Protein AF-A0A2E4HL16-F1 (afdb_monomer_lite)

Secondary structure (DSSP, 8-state):
-EEEEEEEEPTT-HHHHHHHHHTT-TTTT-TTHHHHHHHHHH-EE-TTS-EEEEEE--HHHHH-TT-TTTTTHHHHHHHEEEEEEEESS-GGG---TTGGGT-THHHHHHHHHTTSSEEHHHHHHTT-

Foldseek 3Di:
DKKKKKWAWPPPCLVVVLCCLVVLNQLPPFPCSVCRNVQLQLWFQAPVRIIIGIDDDCLCVVPNPPRPCVRPVVSCVVTTPPMDIGDLDDVVPDPDPPVVVPDCVSVVSSVVNPPRHDRRSVVSVVVD

Sequence (128 aa):
MRYLIKARLKEKNEKALLKAIDNQTLGYGSIAYPTFKKCMENARLLINGEIQWIEVCYCREAFGPGKELIEELPYWEEYFHNIKIMMARDPKKCDGYPVCADCDCTKKLESKLRNKGKKFLTTLRDTF

Radius of gyration: 14.32 Å; chains: 1; bounding box: 34×30×37 Å

pLDDT: mean 93.2, std 5.21, range [79.25, 98.56]

Structure (mmCIF, N/CA/C/O backbone):
data_AF-A0A2E4HL16-F1
#
_entry.id   AF-A0A2E4HL16-F1
#
loop_
_atom_site.group_PDB
_atom_site.id
_atom_site.type_symbol
_atom_site.label_atom_id
_atom_site.label_alt_id
_atom_site.label_comp_id
_atom_site.label_asym_id
_atom_site.label_entity_id
_atom_site.label_seq_id
_atom_site.pdbx_PDB_ins_code
_atom_site.Cartn_x
_atom_site.Cartn_y
_atom_site.Cartn_z
_atom_site.occupancy
_atom_site.B_iso_or_equiv
_atom_site.auth_seq_id
_atom_site.auth_comp_id
_atom_site.auth_asym_id
_atom_site.auth_atom_id
_atom_site.pdbx_PDB_model_num
ATOM 1 N N . MET A 1 1 ? 6.326 -2.532 -12.806 1.00 88.44 1 MET A N 1
ATOM 2 C CA . MET A 1 1 ? 6.639 -3.612 -11.835 1.00 88.44 1 MET A CA 1
ATOM 3 C C . MET A 1 1 ? 5.591 -3.735 -10.734 1.00 88.44 1 MET A C 1
ATOM 5 O O . MET A 1 1 ? 4.667 -2.933 -10.704 1.00 88.44 1 MET A O 1
ATOM 9 N N . ARG A 1 2 ? 5.663 -4.782 -9.889 1.00 92.94 2 ARG A N 1
ATOM 10 C CA . ARG A 1 2 ? 4.765 -4.990 -8.732 1.00 92.94 2 ARG A CA 1
ATOM 11 C C . ARG A 1 2 ? 5.565 -5.017 -7.431 1.00 92.94 2 ARG A C 1
ATOM 13 O O . ARG A 1 2 ? 6.549 -5.757 -7.335 1.00 92.94 2 ARG A O 1
ATOM 20 N N . TYR A 1 3 ? 5.084 -4.298 -6.429 1.00 95.38 3 TYR A N 1
ATOM 21 C CA . TYR A 1 3 ? 5.707 -4.185 -5.117 1.00 95.38 3 TYR A CA 1
ATOM 22 C C . TYR A 1 3 ? 4.745 -4.646 -4.027 1.00 95.38 3 TYR A C 1
ATOM 24 O O . TYR A 1 3 ? 3.553 -4.357 -4.062 1.00 95.38 3 TYR A O 1
ATOM 32 N N . LEU A 1 4 ? 5.271 -5.405 -3.068 1.00 97.50 4 LEU A N 1
ATOM 33 C CA . LEU A 1 4 ? 4.589 -5.689 -1.819 1.00 97.50 4 LEU A CA 1
ATOM 34 C C . LEU A 1 4 ? 4.936 -4.571 -0.852 1.00 97.50 4 LEU A C 1
ATOM 36 O O . LEU A 1 4 ? 6.083 -4.467 -0.411 1.00 97.50 4 LEU A O 1
ATOM 40 N N . ILE A 1 5 ? 3.930 -3.783 -0.507 1.00 98.38 5 ILE A N 1
ATOM 41 C CA . ILE A 1 5 ? 4.070 -2.730 0.485 1.00 98.38 5 ILE A CA 1
ATOM 42 C C . ILE A 1 5 ? 3.652 -3.272 1.835 1.00 98.38 5 ILE A C 1
ATOM 44 O O . ILE A 1 5 ? 2.700 -4.049 1.936 1.00 98.38 5 ILE A O 1
ATOM 48 N N . LYS A 1 6 ? 4.401 -2.895 2.867 1.00 98.44 6 LYS A N 1
ATOM 49 C CA . LYS A 1 6 ? 3.996 -3.045 4.262 1.00 98.44 6 LYS A CA 1
ATOM 50 C C . LYS A 1 6 ? 4.086 -1.687 4.921 1.00 98.44 6 LYS A C 1
ATOM 52 O O . LYS A 1 6 ? 5.103 -1.023 4.769 1.00 98.44 6 LYS A O 1
ATOM 57 N N . ALA A 1 7 ? 3.074 -1.305 5.673 1.00 98.56 7 ALA A N 1
ATOM 58 C CA . ALA A 1 7 ? 3.104 -0.068 6.431 1.00 98.56 7 ALA A CA 1
ATOM 59 C C . ALA A 1 7 ? 2.253 -0.189 7.692 1.00 98.56 7 ALA A C 1
ATOM 61 O O . ALA A 1 7 ? 1.568 -1.190 7.906 1.00 98.56 7 ALA A O 1
ATOM 62 N N . ARG A 1 8 ? 2.281 0.842 8.526 1.00 98.56 8 ARG A N 1
ATOM 63 C CA . ARG A 1 8 ? 1.328 1.027 9.619 1.00 98.56 8 ARG A CA 1
ATOM 64 C C . ARG A 1 8 ? 0.565 2.312 9.391 1.00 98.56 8 ARG A C 1
ATOM 66 O O . ARG A 1 8 ? 1.128 3.284 8.894 1.00 98.56 8 ARG A O 1
ATOM 73 N N . LEU A 1 9 ? -0.719 2.296 9.715 1.00 98.25 9 LEU A N 1
ATOM 74 C CA . LEU A 1 9 ? -1.513 3.511 9.700 1.00 98.25 9 LEU A CA 1
ATOM 75 C C . LEU A 1 9 ? -1.024 4.419 10.831 1.00 9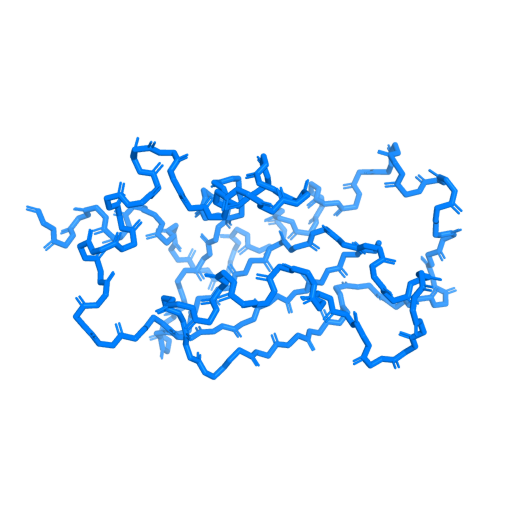8.25 9 LEU A C 1
ATOM 77 O O . LEU A 1 9 ? -0.802 3.937 11.940 1.00 98.25 9 LEU A O 1
ATOM 81 N N . LYS A 1 10 ? -0.822 5.705 10.543 1.00 98.19 10 LYS A N 1
ATOM 82 C CA . LYS A 1 10 ? -0.489 6.685 11.581 1.00 98.19 10 LYS A CA 1
ATOM 83 C C . LYS A 1 10 ? -1.653 6.802 12.559 1.00 98.19 10 LYS A C 1
ATOM 85 O O . LYS A 1 10 ? -2.814 6.727 12.160 1.00 98.19 10 LYS A O 1
ATOM 90 N N . GLU A 1 11 ? -1.338 7.026 13.827 1.00 94.38 11 GLU A N 1
ATOM 91 C CA . GLU A 1 11 ? -2.359 7.235 14.851 1.00 94.38 11 GLU A CA 1
ATOM 92 C C . GLU A 1 11 ? -3.299 8.383 14.462 1.00 94.38 11 GLU A C 1
ATOM 94 O O . GLU A 1 11 ? -2.846 9.431 13.998 1.00 94.38 11 GLU A O 1
ATOM 99 N N . LYS A 1 12 ? -4.606 8.196 14.688 1.00 93.06 12 LYS A N 1
ATOM 100 C CA . LYS A 1 12 ? -5.673 9.183 14.433 1.00 93.06 12 LYS A CA 1
ATOM 101 C C . LYS A 1 12 ? -5.946 9.471 12.951 1.00 93.06 12 LYS A C 1
ATOM 103 O O . LYS A 1 12 ? -6.830 10.278 12.653 1.00 93.06 12 LYS A O 1
ATOM 108 N N . ASN A 1 13 ? -5.255 8.806 12.022 1.00 96.50 13 ASN A N 1
ATOM 109 C CA . ASN A 1 13 ? -5.495 8.952 10.585 1.00 96.50 13 ASN A CA 1
ATOM 110 C C . ASN A 1 13 ? -6.578 8.013 10.042 1.00 96.50 13 ASN A C 1
ATOM 112 O O . ASN A 1 13 ? -6.895 8.088 8.860 1.00 96.50 13 ASN A O 1
ATOM 116 N N . GLU A 1 14 ? -7.192 7.169 10.870 1.00 96.75 14 GLU A N 1
ATOM 117 C CA . GLU A 1 14 ? -8.244 6.234 10.467 1.00 96.75 14 GLU A CA 1
ATOM 118 C C . GLU A 1 14 ? -9.405 6.943 9.755 1.00 96.75 14 GLU A C 1
ATOM 120 O O . GLU A 1 14 ? -9.746 6.599 8.621 1.00 96.75 14 GLU A O 1
ATOM 125 N N . LYS A 1 15 ? -9.975 7.980 10.386 1.00 96.69 15 LYS A N 1
ATOM 126 C CA . LYS A 1 15 ? -11.081 8.761 9.805 1.00 96.69 15 LYS A CA 1
ATOM 127 C C . LYS A 1 15 ? -10.642 9.539 8.570 1.00 96.69 15 LYS A C 1
ATOM 129 O O . LYS A 1 15 ? -11.400 9.635 7.610 1.00 96.69 15 LYS A O 1
ATOM 134 N N . ALA A 1 16 ? -9.436 10.106 8.605 1.00 97.19 16 ALA A N 1
ATOM 135 C CA . ALA A 1 16 ? -8.901 10.901 7.504 1.00 97.19 16 ALA A CA 1
ATOM 136 C C . ALA A 1 16 ? -8.691 10.036 6.253 1.00 97.19 16 ALA A C 1
ATOM 138 O O . ALA A 1 16 ? -9.175 10.389 5.180 1.00 97.19 16 ALA A O 1
ATOM 139 N N . LEU A 1 17 ? -8.061 8.867 6.411 1.00 97.56 17 LEU A N 1
ATOM 140 C CA . LEU A 1 17 ? -7.852 7.910 5.330 1.00 97.56 17 LE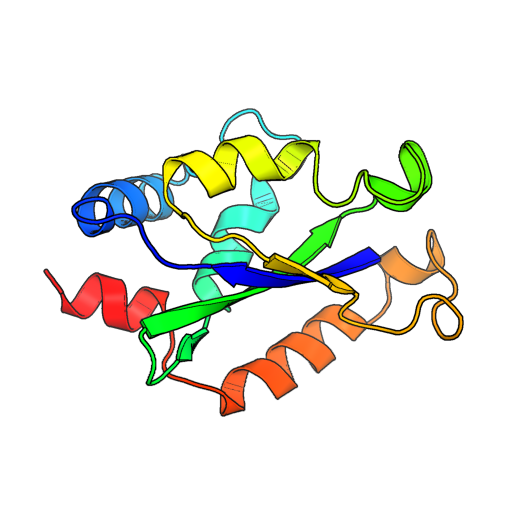U A CA 1
ATOM 141 C C . LEU A 1 17 ? -9.182 7.392 4.783 1.00 97.56 17 LEU A C 1
ATOM 143 O O . LEU A 1 17 ? -9.371 7.370 3.570 1.00 97.56 17 LEU A O 1
ATOM 147 N N . LEU A 1 18 ? -10.115 6.998 5.657 1.00 97.44 18 LEU A N 1
ATOM 148 C CA . LEU A 1 18 ? -11.422 6.509 5.219 1.00 97.44 18 LEU A CA 1
ATOM 149 C C . LEU A 1 18 ? -12.170 7.577 4.410 1.00 97.44 18 LEU A C 1
ATOM 151 O O . LEU A 1 18 ? -12.640 7.293 3.311 1.00 97.44 18 LEU A O 1
ATOM 155 N N . LYS A 1 19 ? -12.189 8.824 4.897 1.00 97.00 19 LYS A N 1
ATOM 156 C CA . LYS A 1 19 ? -12.783 9.959 4.181 1.00 97.00 19 LYS A CA 1
ATOM 157 C C . LYS A 1 19 ? -12.120 10.182 2.822 1.00 97.00 19 LYS A C 1
ATOM 159 O O . LYS A 1 19 ? -12.826 10.406 1.844 1.00 97.00 19 LYS A O 1
ATOM 164 N N . ALA A 1 20 ? -10.792 10.107 2.741 1.00 96.81 20 ALA A N 1
ATOM 165 C CA . ALA A 1 20 ? -10.074 10.260 1.479 1.00 96.81 20 ALA A CA 1
ATOM 166 C C . ALA A 1 20 ? -10.389 9.131 0.482 1.00 96.81 20 ALA A C 1
ATOM 168 O O . ALA A 1 20 ? -10.504 9.377 -0.716 1.00 96.81 20 ALA A O 1
ATOM 169 N N . ILE A 1 21 ? -10.569 7.897 0.960 1.00 95.50 21 ILE A N 1
ATOM 170 C CA . ILE A 1 21 ? -10.973 6.757 0.125 1.00 95.50 21 ILE A CA 1
ATOM 171 C C . ILE A 1 21 ? -12.407 6.937 -0.384 1.00 95.50 21 ILE A C 1
ATOM 173 O O . ILE A 1 21 ? -12.652 6.785 -1.583 1.00 95.50 21 ILE A O 1
ATOM 177 N N . ASP A 1 22 ? -13.348 7.256 0.506 1.00 94.69 22 ASP A N 1
ATOM 178 C CA . ASP A 1 22 ? -14.773 7.345 0.175 1.00 94.69 22 ASP A CA 1
ATOM 179 C C . ASP A 1 22 ? -15.073 8.552 -0.728 1.00 94.69 22 ASP A C 1
ATOM 181 O O . ASP A 1 22 ? -15.831 8.427 -1.690 1.00 94.69 22 ASP A O 1
ATOM 185 N N . ASN A 1 23 ? -14.395 9.683 -0.503 1.00 95.38 23 ASN A N 1
ATOM 186 C CA . ASN A 1 23 ? -14.481 10.860 -1.371 1.00 95.38 23 ASN A CA 1
ATOM 187 C C . ASN A 1 23 ? -13.669 10.720 -2.667 1.00 95.38 23 ASN A C 1
ATOM 189 O O . ASN A 1 23 ? -13.661 11.648 -3.473 1.00 95.38 23 ASN A O 1
ATOM 193 N N . GLN A 1 24 ? -12.972 9.595 -2.863 1.00 92.19 24 GLN A N 1
ATOM 194 C CA . GLN A 1 24 ? -12.054 9.378 -3.981 1.00 92.19 24 GLN A CA 1
ATOM 195 C C . GLN A 1 24 ? -10.988 10.481 -4.084 1.00 92.19 24 GLN A C 1
ATOM 197 O O . GLN A 1 24 ? -10.611 10.877 -5.167 1.00 92.19 24 GLN A O 1
ATOM 202 N N . THR A 1 25 ? -10.483 11.009 -2.971 1.00 94.88 25 THR A N 1
ATOM 203 C CA . THR A 1 25 ? -9.417 12.029 -2.979 1.00 94.88 25 THR A CA 1
ATOM 204 C C . THR A 1 25 ? -8.046 11.466 -2.614 1.00 94.88 25 THR A C 1
ATOM 206 O O . THR A 1 25 ? -7.047 12.175 -2.704 1.00 94.88 25 THR A O 1
ATOM 209 N N . LEU A 1 26 ? -7.969 10.197 -2.205 1.00 95.06 26 LEU A N 1
ATOM 210 C CA . LEU A 1 26 ? -6.702 9.526 -1.930 1.00 95.06 26 LEU A CA 1
ATOM 211 C C . LEU A 1 26 ? -5.837 9.471 -3.200 1.00 95.06 26 LEU A C 1
ATOM 213 O O . LEU A 1 26 ? -6.241 8.884 -4.203 1.00 95.06 26 LEU A O 1
ATOM 217 N N . GLY A 1 27 ? -4.642 10.062 -3.141 1.00 93.12 27 GLY A N 1
ATOM 218 C CA . GLY A 1 27 ? -3.733 10.130 -4.287 1.00 93.12 27 GLY A CA 1
ATOM 219 C C . GLY A 1 27 ? -4.092 11.204 -5.319 1.00 93.12 27 GLY A C 1
ATOM 220 O O . GLY A 1 27 ? -3.568 11.160 -6.429 1.00 93.12 27 GLY A O 1
ATOM 221 N N . TYR A 1 28 ? -5.017 12.128 -5.022 1.00 92.25 28 TYR A N 1
ATOM 222 C CA . TYR A 1 28 ? -5.468 13.135 -5.990 1.00 92.25 28 TYR A CA 1
ATOM 223 C C . TYR A 1 28 ? -4.300 13.981 -6.523 1.00 92.25 28 TYR A C 1
ATOM 225 O O . TYR A 1 28 ? -3.482 14.495 -5.761 1.00 92.25 28 TYR A O 1
ATOM 233 N N . GLY A 1 29 ? -4.219 14.116 -7.849 1.00 87.31 29 GLY A N 1
ATOM 234 C CA . GLY A 1 29 ? -3.101 14.769 -8.540 1.00 87.31 29 GLY A CA 1
ATOM 235 C C . GLY A 1 29 ? -1.914 13.847 -8.854 1.00 87.31 29 GLY A C 1
ATOM 236 O O . GLY A 1 29 ? -1.020 14.262 -9.585 1.00 87.31 29 GLY A O 1
ATOM 237 N N . SER A 1 30 ? -1.914 12.600 -8.369 1.00 87.56 30 SER A N 1
ATOM 238 C CA . SER A 1 30 ? -0.922 11.590 -8.752 1.00 87.56 30 SER A CA 1
ATOM 239 C C . SER A 1 30 ? -1.228 11.011 -10.134 1.00 87.56 30 SER A C 1
ATOM 241 O O . SER A 1 30 ? -2.387 10.755 -10.466 1.00 87.56 30 SER A O 1
ATOM 243 N N . ILE A 1 31 ? -0.189 10.673 -10.900 1.00 82.75 31 ILE A N 1
ATOM 244 C CA . ILE A 1 31 ? -0.326 9.860 -12.122 1.00 82.75 31 ILE A CA 1
ATOM 245 C C . ILE A 1 31 ? -0.935 8.483 -11.801 1.00 82.75 31 ILE A C 1
ATOM 247 O O . ILE A 1 31 ? -1.697 7.934 -12.597 1.00 82.75 31 ILE A O 1
ATOM 251 N N . ALA A 1 32 ? -0.668 7.948 -10.608 1.00 81.75 32 ALA A N 1
ATOM 252 C CA . ALA A 1 32 ? -1.211 6.676 -10.144 1.00 81.75 32 ALA A CA 1
ATOM 253 C C . ALA A 1 32 ? -2.587 6.804 -9.465 1.00 81.75 32 ALA A C 1
ATOM 255 O O . ALA A 1 32 ? -3.115 5.812 -8.975 1.00 81.75 32 ALA A O 1
ATOM 256 N N . TYR A 1 33 ? -3.204 7.991 -9.438 1.00 79.31 33 TYR A N 1
ATOM 257 C CA . TYR A 1 33 ? -4.470 8.258 -8.740 1.00 79.31 33 TYR A CA 1
ATOM 258 C C . TYR A 1 33 ? -5.546 7.151 -8.871 1.00 79.31 33 TYR A C 1
ATOM 260 O O . TYR A 1 33 ? -6.096 6.736 -7.846 1.00 79.31 33 TYR A O 1
ATOM 268 N N . PRO A 1 34 ? -5.812 6.566 -10.061 1.00 80.56 34 PRO A N 1
ATOM 269 C CA . PRO A 1 34 ? -6.823 5.515 -10.198 1.00 80.56 34 PRO A CA 1
ATOM 270 C C . PRO A 1 34 ? -6.530 4.220 -9.415 1.00 80.56 34 PRO A C 1
ATOM 272 O O . PRO A 1 34 ? -7.434 3.402 -9.225 1.00 80.56 34 PRO A O 1
ATOM 275 N N . THR A 1 35 ? -5.286 3.983 -8.983 1.00 89.62 35 THR A N 1
ATOM 276 C CA . THR A 1 35 ? -4.870 2.719 -8.354 1.00 89.62 35 THR A CA 1
ATOM 277 C C . THR A 1 35 ? -4.976 2.739 -6.832 1.00 89.62 35 THR A C 1
ATOM 279 O O . THR A 1 35 ? -5.234 1.687 -6.245 1.00 89.62 35 THR A O 1
ATOM 282 N N . PHE A 1 36 ? -4.885 3.906 -6.184 1.00 94.75 36 PHE A N 1
ATOM 283 C CA . PHE A 1 36 ? -4.858 4.028 -4.719 1.00 94.75 36 PHE A CA 1
ATOM 284 C C . PHE A 1 36 ? -6.061 3.362 -4.037 1.00 94.75 36 PHE A C 1
ATOM 286 O O . PHE A 1 36 ? -5.904 2.555 -3.114 1.00 94.75 36 PHE A O 1
ATOM 293 N N . LYS A 1 37 ? -7.280 3.637 -4.521 1.00 94.25 37 LYS A N 1
ATOM 294 C CA . LYS A 1 37 ? -8.505 3.018 -3.987 1.00 94.25 37 LYS A CA 1
ATOM 295 C C . LYS A 1 37 ? -8.463 1.496 -4.111 1.00 94.25 37 LYS A C 1
ATOM 297 O O . LYS A 1 37 ? -8.746 0.784 -3.147 1.00 94.25 37 LYS A O 1
ATOM 302 N N . LYS A 1 38 ? -8.044 0.992 -5.273 1.00 94.12 38 LYS A N 1
ATOM 303 C CA . LYS A 1 38 ? -7.918 -0.446 -5.533 1.00 94.12 38 LYS A CA 1
ATOM 304 C C . LYS A 1 38 ? -6.887 -1.103 -4.610 1.00 94.12 38 LYS A C 1
ATOM 306 O O . LYS A 1 38 ? -7.125 -2.218 -4.136 1.00 94.12 38 LYS A O 1
ATOM 311 N N . CYS A 1 39 ? -5.778 -0.423 -4.322 1.00 96.88 39 CYS A N 1
ATOM 312 C CA . CYS A 1 39 ? -4.782 -0.879 -3.356 1.00 96.88 39 CYS A CA 1
ATOM 313 C C . CYS A 1 39 ? -5.409 -1.067 -1.969 1.00 96.88 39 CYS A C 1
ATOM 315 O O . CYS A 1 39 ? -5.249 -2.129 -1.368 1.00 96.88 39 CYS A O 1
ATOM 317 N N . MET A 1 40 ? -6.197 -0.098 -1.494 1.00 97.38 40 MET A N 1
ATOM 318 C CA . MET A 1 40 ? -6.862 -0.169 -0.185 1.00 97.38 40 MET A CA 1
ATOM 319 C C . MET A 1 40 ? -7.983 -1.217 -0.122 1.00 97.38 40 MET A C 1
ATOM 321 O O . MET A 1 40 ? -8.105 -1.925 0.880 1.00 97.38 40 MET A O 1
ATOM 325 N N . GLU A 1 41 ? -8.748 -1.407 -1.199 1.00 95.75 41 GLU A N 1
ATOM 326 C CA . GLU A 1 41 ? -9.749 -2.484 -1.308 1.00 95.75 41 GLU A CA 1
ATOM 327 C C . GLU A 1 41 ? -9.114 -3.886 -1.210 1.00 95.75 41 GLU A C 1
ATOM 329 O O . GLU A 1 41 ? -9.691 -4.822 -0.640 1.00 95.75 41 GLU A O 1
ATOM 334 N N . ASN A 1 42 ? -7.895 -4.038 -1.737 1.00 97.25 42 ASN A N 1
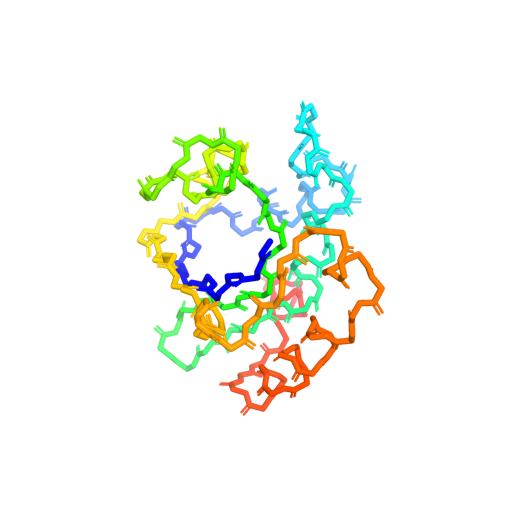ATOM 335 C CA . ASN A 1 42 ? -7.145 -5.295 -1.722 1.00 97.25 42 ASN A CA 1
ATOM 336 C C . ASN A 1 42 ? -6.166 -5.422 -0.547 1.00 97.25 42 ASN A C 1
ATOM 338 O O . ASN A 1 42 ? -5.617 -6.507 -0.332 1.00 97.25 42 ASN A O 1
ATOM 342 N N . ALA A 1 43 ? -5.998 -4.373 0.257 1.00 98.31 43 ALA A N 1
ATOM 343 C CA . ALA A 1 43 ? -5.084 -4.366 1.385 1.00 98.31 43 ALA A CA 1
ATOM 344 C C . ALA A 1 43 ? -5.512 -5.343 2.491 1.00 98.31 43 ALA A C 1
ATOM 346 O O . ALA A 1 43 ? -6.696 -5.665 2.677 1.00 98.31 43 ALA A O 1
ATOM 347 N N . ARG A 1 44 ? -4.529 -5.849 3.238 1.00 98.56 44 ARG A N 1
ATOM 348 C CA . ARG A 1 44 ? -4.738 -6.775 4.353 1.00 98.56 44 ARG A CA 1
ATOM 349 C C . ARG A 1 44 ? -4.115 -6.259 5.632 1.00 98.56 44 ARG A C 1
ATOM 351 O O . ARG A 1 44 ? -2.923 -5.976 5.654 1.00 98.56 44 ARG A O 1
ATOM 358 N N . LEU A 1 45 ? -4.930 -6.194 6.680 1.00 98.25 45 LEU A N 1
ATOM 359 C CA . LEU A 1 45 ? -4.485 -5.943 8.042 1.00 98.25 45 LEU A CA 1
ATOM 360 C C . LEU A 1 45 ? -4.019 -7.263 8.659 1.00 98.25 45 LEU A C 1
ATOM 362 O O . LEU A 1 45 ? -4.783 -8.231 8.739 1.00 98.25 45 LEU A O 1
ATOM 366 N N . LEU A 1 46 ? -2.761 -7.296 9.076 1.00 97.62 46 LEU A N 1
ATOM 367 C CA . LEU A 1 46 ? -2.144 -8.424 9.755 1.00 97.62 46 LEU A CA 1
ATOM 368 C C . LEU A 1 46 ? -2.390 -8.380 11.265 1.00 97.62 46 LEU A C 1
ATOM 370 O O . LEU A 1 46 ? -2.700 -7.338 11.835 1.00 97.62 46 LEU A O 1
ATOM 374 N N . ILE A 1 47 ? -2.170 -9.520 11.925 1.00 95.50 47 ILE A N 1
ATOM 375 C CA . ILE A 1 47 ? -2.334 -9.665 13.380 1.00 95.50 47 ILE A CA 1
ATOM 376 C C . ILE A 1 47 ? -1.430 -8.723 14.188 1.00 95.50 47 ILE A C 1
ATOM 378 O O . ILE A 1 47 ? -1.798 -8.290 15.271 1.00 95.50 47 ILE A O 1
ATOM 382 N N . ASN A 1 48 ? -0.262 -8.365 13.650 1.00 95.25 48 ASN A N 1
ATOM 383 C CA . ASN A 1 48 ? 0.681 -7.446 14.288 1.00 95.25 48 ASN A CA 1
ATOM 384 C C . ASN A 1 48 ? 0.333 -5.962 14.051 1.00 95.25 48 ASN A C 1
ATOM 386 O O . ASN A 1 48 ? 1.105 -5.092 14.458 1.00 95.25 48 ASN A O 1
ATOM 390 N N . GLY A 1 49 ? -0.771 -5.659 13.360 1.00 95.81 49 GLY A N 1
ATOM 391 C CA . GLY A 1 49 ? -1.195 -4.302 13.011 1.00 95.81 49 GLY A CA 1
ATOM 392 C C . GLY A 1 49 ? -0.497 -3.695 11.787 1.00 95.81 49 GLY A C 1
ATOM 393 O O . GLY A 1 49 ? -0.719 -2.526 11.491 1.00 95.81 49 GLY A O 1
ATOM 394 N N . GLU A 1 50 ? 0.352 -4.442 11.072 1.00 97.94 50 GLU A N 1
ATOM 395 C CA . GLU A 1 50 ? 0.846 -4.003 9.760 1.00 97.94 50 GLU A CA 1
ATOM 396 C C . GLU A 1 50 ? -0.230 -4.186 8.684 1.00 97.94 50 GLU A C 1
ATOM 398 O O . GLU A 1 50 ? -0.994 -5.152 8.687 1.00 97.94 50 GLU A O 1
ATOM 403 N N . ILE A 1 51 ? -0.244 -3.280 7.715 1.00 98.56 51 ILE A N 1
ATOM 404 C CA . ILE A 1 51 ? -1.129 -3.289 6.554 1.00 98.56 51 ILE A CA 1
ATOM 405 C C . ILE A 1 51 ? -0.282 -3.601 5.328 1.00 98.56 51 ILE A C 1
ATOM 407 O O . ILE A 1 51 ? 0.800 -3.039 5.158 1.00 98.56 51 ILE A O 1
ATOM 411 N N . GLN A 1 52 ? -0.753 -4.520 4.488 1.00 98.50 52 GLN A N 1
ATOM 412 C CA . GLN A 1 52 ? -0.035 -4.967 3.296 1.00 98.50 52 GLN A CA 1
ATOM 413 C C . GLN A 1 52 ? -0.863 -4.804 2.032 1.00 98.50 52 GLN A C 1
ATOM 415 O O . GLN A 1 52 ? -2.046 -5.147 2.049 1.00 98.50 52 GLN A O 1
ATOM 420 N N . TRP A 1 53 ? -0.244 -4.368 0.932 1.00 98.38 53 TRP A N 1
ATOM 421 C CA . TRP A 1 53 ? -0.909 -4.289 -0.371 1.00 98.38 53 TRP A CA 1
ATOM 422 C C . TRP A 1 53 ? 0.007 -4.491 -1.587 1.00 98.38 53 TRP A C 1
ATOM 424 O O . TRP A 1 53 ? 1.234 -4.408 -1.522 1.00 98.38 53 TRP A O 1
ATOM 434 N N . ILE A 1 54 ? -0.697 -4.814 -2.673 1.00 97.38 54 ILE A N 1
ATOM 435 C CA . ILE A 1 54 ? -0.397 -4.783 -4.108 1.00 97.38 54 ILE A CA 1
ATOM 436 C C . ILE A 1 54 ? -0.107 -3.426 -4.750 1.00 97.38 54 ILE A C 1
ATOM 438 O O . ILE A 1 54 ? -1.086 -2.834 -5.177 1.00 97.38 54 ILE A O 1
ATOM 442 N N . GLU A 1 55 ? 1.126 -2.942 -4.905 1.00 95.19 55 GLU A N 1
ATOM 443 C CA . GLU A 1 55 ? 1.348 -1.707 -5.684 1.00 95.19 55 GLU A CA 1
ATOM 444 C C . GLU A 1 55 ? 1.916 -1.993 -7.078 1.00 95.19 55 GLU A C 1
ATOM 446 O O . GLU A 1 55 ? 2.812 -2.830 -7.233 1.00 95.19 55 GLU A O 1
ATOM 451 N N . VAL A 1 56 ? 1.397 -1.315 -8.105 1.00 92.06 56 VAL A N 1
ATOM 452 C CA . VAL A 1 56 ? 1.901 -1.401 -9.484 1.00 92.06 56 VAL A CA 1
ATOM 453 C C . VAL A 1 56 ? 2.559 -0.081 -9.841 1.00 92.06 56 VAL A C 1
ATOM 455 O O . VAL A 1 56 ? 1.888 0.934 -9.901 1.00 92.06 56 VAL A O 1
ATOM 458 N N . CYS A 1 57 ? 3.853 -0.112 -10.137 1.00 91.19 57 CYS A N 1
ATOM 459 C CA . CYS A 1 57 ? 4.621 1.094 -10.421 1.00 91.19 57 CYS A CA 1
ATOM 460 C C . CYS A 1 57 ? 5.804 0.774 -11.332 1.00 91.19 57 CYS A C 1
ATOM 462 O O . CYS A 1 57 ? 6.386 -0.313 -11.230 1.00 91.19 57 CYS A O 1
ATOM 464 N N . TYR A 1 58 ? 6.145 1.702 -12.225 1.00 89.88 58 TYR A N 1
ATOM 465 C CA . TYR A 1 58 ? 7.266 1.577 -13.162 1.00 89.88 58 TYR A CA 1
ATOM 466 C C . TYR A 1 58 ? 8.391 2.592 -12.910 1.00 89.88 58 TYR A C 1
ATOM 468 O O . TYR A 1 58 ? 9.332 2.669 -13.694 1.00 89.88 58 TYR A O 1
ATOM 476 N N . CYS A 1 59 ? 8.349 3.332 -11.795 1.00 91.81 59 CYS A N 1
ATOM 477 C CA . CYS A 1 59 ? 9.367 4.326 -11.451 1.00 91.81 59 CYS A CA 1
ATOM 478 C C . CYS A 1 59 ? 10.784 3.730 -11.400 1.00 91.81 59 CYS A C 1
ATOM 480 O O . CYS A 1 59 ? 11.738 4.394 -11.779 1.00 91.81 59 CYS A O 1
ATOM 482 N N . ARG A 1 60 ? 10.946 2.458 -11.014 1.00 90.94 60 ARG A N 1
ATOM 483 C CA . ARG A 1 60 ? 12.252 1.781 -11.074 1.00 90.94 60 ARG A CA 1
ATOM 484 C C . ARG A 1 60 ? 12.787 1.661 -12.501 1.00 90.94 60 ARG A C 1
ATOM 486 O O . ARG A 1 60 ? 13.981 1.821 -12.724 1.00 90.94 60 ARG A O 1
ATOM 493 N N . GLU A 1 61 ? 11.920 1.342 -13.457 1.00 86.81 61 GLU A N 1
ATOM 494 C CA . GLU A 1 61 ? 12.296 1.233 -14.869 1.00 86.81 61 GLU A CA 1
ATOM 495 C C . GLU A 1 61 ? 12.582 2.614 -15.468 1.00 86.81 61 GLU A C 1
ATOM 497 O O . GLU A 1 61 ? 13.484 2.739 -16.289 1.00 86.81 61 GLU A O 1
ATOM 502 N N . ALA A 1 62 ? 11.851 3.641 -15.026 1.00 89.75 62 ALA A N 1
ATOM 503 C CA . ALA A 1 62 ? 12.003 5.012 -15.505 1.00 89.75 62 ALA A CA 1
ATOM 504 C C . ALA A 1 62 ? 13.207 5.754 -14.892 1.00 89.75 62 ALA A C 1
ATOM 506 O O . ALA A 1 62 ? 13.891 6.498 -15.587 1.00 89.75 62 ALA A O 1
ATOM 507 N N . PHE A 1 63 ? 13.475 5.557 -13.599 1.00 93.19 63 PHE A N 1
ATOM 508 C CA . PHE A 1 63 ? 14.417 6.370 -12.817 1.00 93.19 63 PHE A CA 1
ATOM 509 C C . PHE A 1 63 ? 15.571 5.565 -12.195 1.00 93.19 63 PHE A C 1
ATOM 511 O O . PHE A 1 63 ? 16.463 6.146 -11.577 1.00 93.19 63 PHE A O 1
ATOM 518 N N . GLY A 1 64 ? 15.579 4.240 -12.356 1.00 91.00 64 GLY A N 1
ATOM 519 C CA . GLY A 1 64 ? 16.617 3.341 -11.854 1.00 91.00 64 GLY A CA 1
ATOM 520 C C . GLY A 1 64 ? 16.313 2.690 -10.491 1.00 91.00 64 GLY A C 1
ATOM 521 O O . GLY A 1 64 ? 15.301 2.982 -9.849 1.00 91.00 64 GLY A O 1
ATOM 522 N N . PRO A 1 65 ? 17.175 1.758 -10.032 1.00 90.00 65 PRO A N 1
ATOM 523 C CA . PRO A 1 65 ? 17.016 1.068 -8.748 1.00 90.00 65 PRO A CA 1
ATOM 524 C C . PRO A 1 65 ? 16.996 2.029 -7.550 1.00 90.00 65 PRO A C 1
ATOM 526 O O . PRO A 1 65 ? 17.781 2.974 -7.507 1.00 90.00 65 PRO A O 1
ATOM 529 N N . GLY A 1 66 ? 16.138 1.773 -6.558 1.00 91.19 66 GLY A N 1
ATOM 530 C CA . GLY A 1 66 ? 15.993 2.641 -5.380 1.00 91.19 66 GLY A CA 1
ATOM 531 C C . GLY A 1 66 ? 15.020 3.810 -5.577 1.00 91.19 66 GLY A C 1
ATOM 532 O O . GLY A 1 66 ? 14.864 4.639 -4.682 1.00 91.19 66 GLY A O 1
ATOM 533 N N . LYS A 1 67 ? 14.387 3.904 -6.753 1.00 94.44 67 LYS A N 1
ATOM 534 C CA . LYS A 1 67 ? 13.352 4.896 -7.089 1.00 94.44 67 LYS A CA 1
ATOM 535 C C . LYS A 1 67 ? 11.962 4.271 -7.193 1.00 94.44 67 LYS A C 1
ATOM 537 O O . LYS A 1 67 ? 11.070 4.828 -7.826 1.00 94.44 67 LYS A O 1
ATOM 542 N N . GLU A 1 68 ? 11.775 3.095 -6.604 1.00 93.19 68 GLU A N 1
ATOM 543 C CA . GLU A 1 68 ? 10.478 2.441 -6.523 1.00 93.19 68 GLU A CA 1
ATOM 544 C C . GLU A 1 68 ? 9.474 3.367 -5.828 1.00 93.19 68 GLU A C 1
ATOM 546 O O . GLU A 1 68 ? 9.739 3.872 -4.740 1.00 93.19 68 GLU A O 1
ATOM 551 N N . LEU A 1 69 ? 8.310 3.556 -6.448 1.00 94.38 69 LEU A N 1
ATOM 552 C CA . LEU A 1 69 ? 7.202 4.337 -5.903 1.00 94.38 69 LEU A CA 1
ATOM 553 C C . LEU A 1 69 ? 7.479 5.809 -5.600 1.00 94.38 69 LEU A C 1
ATOM 555 O O . LEU A 1 69 ? 6.770 6.392 -4.789 1.00 94.38 69 LEU A O 1
ATOM 559 N N . ILE A 1 70 ? 8.480 6.438 -6.219 1.00 95.00 70 ILE A N 1
ATOM 560 C CA . ILE A 1 70 ? 8.796 7.840 -5.903 1.00 95.00 70 ILE A CA 1
ATOM 561 C C . ILE A 1 70 ? 7.618 8.800 -6.159 1.00 95.00 70 ILE A C 1
ATOM 563 O O . ILE A 1 70 ? 7.529 9.837 -5.508 1.00 95.00 70 ILE A O 1
ATOM 567 N N . GLU A 1 71 ? 6.701 8.446 -7.062 1.00 93.56 71 GLU A N 1
ATOM 568 C CA . GLU A 1 71 ? 5.519 9.250 -7.394 1.00 93.56 71 GLU A CA 1
ATOM 569 C C . GLU A 1 71 ? 4.329 8.966 -6.461 1.00 93.56 71 GLU A C 1
ATOM 571 O O . GLU A 1 71 ? 3.541 9.861 -6.161 1.00 93.56 71 GLU A O 1
ATOM 576 N N . GLU A 1 72 ? 4.189 7.733 -5.973 1.00 95.56 72 GLU A N 1
ATOM 577 C CA . GLU A 1 72 ? 3.093 7.311 -5.096 1.00 95.56 72 GLU A CA 1
ATOM 578 C C . GLU A 1 72 ? 3.407 7.501 -3.607 1.00 95.56 72 GLU A C 1
ATOM 580 O O . GLU A 1 72 ? 2.500 7.713 -2.800 1.00 95.56 72 GLU A O 1
ATOM 585 N N . LEU A 1 73 ? 4.688 7.431 -3.235 1.00 95.69 73 LEU A N 1
ATOM 586 C CA . LEU A 1 73 ? 5.163 7.500 -1.854 1.00 95.69 73 LEU A CA 1
ATOM 587 C C . LEU A 1 73 ? 4.644 8.722 -1.086 1.00 95.69 73 LEU A C 1
ATOM 589 O O . LEU A 1 73 ? 4.105 8.497 -0.003 1.00 95.69 73 LEU A O 1
ATOM 593 N N . PRO A 1 74 ? 4.704 9.965 -1.610 1.00 96.25 74 PRO A N 1
ATOM 594 C CA . PRO A 1 74 ? 4.245 11.140 -0.864 1.00 96.25 74 PRO A CA 1
ATOM 595 C C . PRO A 1 74 ? 2.779 11.045 -0.415 1.00 96.25 74 PRO A C 1
ATOM 597 O O . PRO A 1 74 ? 2.422 11.478 0.678 1.00 96.25 74 PRO A O 1
ATOM 600 N N . TYR A 1 75 ? 1.932 10.420 -1.235 1.00 97.12 75 TYR A N 1
ATOM 601 C CA . TYR A 1 75 ? 0.513 10.223 -0.940 1.00 97.12 75 TYR A CA 1
ATOM 602 C C . TYR A 1 75 ? 0.286 9.111 0.085 1.00 97.12 75 TYR A C 1
ATOM 604 O O . TYR A 1 75 ? -0.600 9.204 0.934 1.00 97.12 75 TYR A O 1
ATOM 612 N N . TRP A 1 76 ? 1.096 8.050 0.045 1.00 97.69 76 TRP A N 1
ATOM 613 C CA . TRP A 1 76 ? 1.048 7.016 1.075 1.00 97.69 76 TRP A CA 1
ATOM 614 C C . TRP A 1 76 ? 1.573 7.524 2.417 1.00 97.69 76 TRP A C 1
ATOM 616 O O . TRP A 1 76 ? 0.985 7.232 3.459 1.00 97.69 76 TRP A O 1
ATOM 626 N N . GLU A 1 77 ? 2.642 8.315 2.403 1.00 97.62 77 GLU A N 1
ATOM 627 C CA . GLU A 1 77 ? 3.254 8.899 3.594 1.00 97.62 77 GLU A CA 1
ATOM 628 C C . GLU A 1 77 ? 2.342 9.895 4.307 1.00 97.62 77 GLU A C 1
ATOM 630 O O . GLU A 1 77 ? 2.526 10.112 5.500 1.00 97.62 77 GLU A O 1
ATOM 635 N N . GLU A 1 78 ? 1.321 10.455 3.656 1.00 97.06 78 GLU A N 1
ATOM 636 C CA . GLU A 1 78 ? 0.298 11.266 4.326 1.00 97.06 78 GLU A CA 1
ATOM 637 C C . GLU A 1 78 ? -0.391 10.463 5.449 1.00 97.06 78 GLU A C 1
ATOM 639 O O . GLU A 1 78 ? -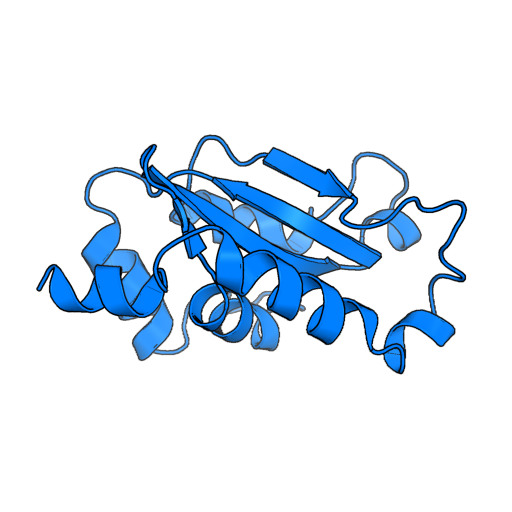0.482 10.922 6.593 1.00 97.06 78 GLU A O 1
ATOM 644 N N . TYR A 1 79 ? -0.761 9.210 5.165 1.00 98.19 79 TYR A N 1
ATOM 645 C CA . TYR A 1 79 ? -1.572 8.371 6.053 1.00 98.19 79 TYR A CA 1
ATOM 646 C C . TYR A 1 79 ? -0.775 7.306 6.802 1.00 98.19 79 TYR A C 1
ATOM 648 O O . TYR A 1 79 ? -1.133 6.947 7.925 1.00 98.19 79 TYR A O 1
ATOM 656 N N . PHE A 1 80 ? 0.305 6.808 6.208 1.00 98.50 80 PHE A N 1
ATOM 657 C CA . PHE A 1 80 ? 1.050 5.657 6.698 1.00 98.50 80 PHE A CA 1
ATOM 658 C C . PHE A 1 80 ? 2.454 6.032 7.174 1.00 98.50 80 PHE A C 1
ATOM 660 O O . PHE A 1 80 ? 3.047 7.019 6.751 1.00 98.50 80 PHE A O 1
ATOM 667 N N . HIS A 1 81 ? 3.005 5.214 8.062 1.00 98.25 81 HIS A N 1
ATOM 668 C CA . HIS A 1 81 ? 4.394 5.281 8.502 1.00 98.25 81 HIS A CA 1
ATOM 669 C C . HIS A 1 81 ? 5.036 3.890 8.458 1.00 98.25 81 HIS A C 1
ATOM 671 O O . HIS A 1 81 ? 4.358 2.874 8.270 1.00 98.25 81 HIS A O 1
ATOM 677 N N . ASN A 1 82 ? 6.361 3.837 8.633 1.00 97.88 82 ASN A N 1
ATOM 678 C CA . ASN A 1 82 ? 7.151 2.604 8.544 1.00 97.88 82 ASN A CA 1
ATOM 679 C C . ASN A 1 82 ? 6.924 1.849 7.219 1.00 97.88 82 ASN A C 1
ATOM 681 O O . ASN A 1 82 ? 6.831 0.618 7.211 1.00 97.88 82 ASN A O 1
ATOM 685 N N . ILE A 1 83 ? 6.804 2.593 6.114 1.00 98.38 83 ILE A N 1
ATOM 686 C CA . ILE A 1 83 ? 6.562 2.035 4.784 1.00 98.38 83 ILE A CA 1
ATOM 687 C C . ILE A 1 83 ? 7.796 1.241 4.346 1.00 98.38 83 ILE A C 1
ATOM 689 O O . ILE A 1 83 ? 8.907 1.758 4.270 1.00 98.38 83 ILE A O 1
ATOM 693 N N . LYS A 1 84 ? 7.593 -0.041 4.054 1.00 98.12 84 LYS A N 1
ATOM 694 C CA . LYS A 1 84 ? 8.588 -0.945 3.479 1.00 98.12 84 LYS A CA 1
ATOM 695 C C . LYS A 1 84 ? 8.141 -1.332 2.083 1.00 98.12 84 LYS A C 1
ATOM 697 O O . LYS A 1 84 ? 7.071 -1.920 1.917 1.00 98.12 84 LYS A O 1
ATOM 702 N N . ILE A 1 85 ? 9.000 -1.059 1.109 1.00 97.56 85 ILE A N 1
ATOM 703 C CA . ILE A 1 85 ? 8.804 -1.425 -0.291 1.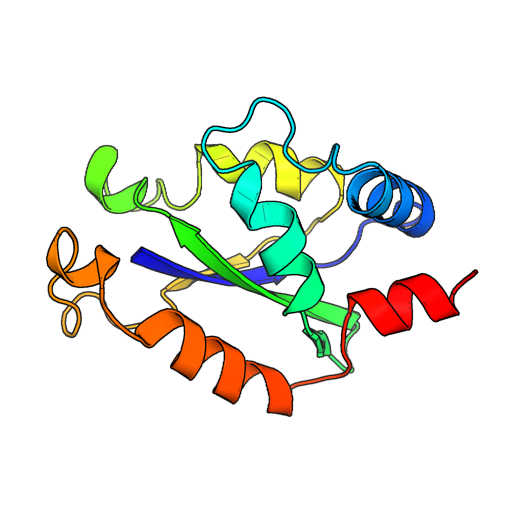00 97.56 85 ILE A CA 1
ATOM 704 C C . ILE A 1 85 ? 9.643 -2.666 -0.573 1.00 97.56 85 ILE A C 1
ATOM 706 O O . ILE A 1 85 ? 10.858 -2.662 -0.396 1.00 97.56 85 ILE A O 1
ATOM 710 N N . MET A 1 86 ? 9.003 -3.749 -1.005 1.00 95.50 86 MET A N 1
ATOM 711 C CA . MET A 1 86 ? 9.701 -4.954 -1.453 1.00 95.50 86 MET A CA 1
ATOM 712 C C . MET A 1 86 ? 9.224 -5.329 -2.840 1.00 95.50 86 MET A C 1
ATOM 714 O O . MET A 1 86 ? 8.039 -5.231 -3.149 1.00 95.50 86 MET A O 1
ATOM 718 N N . MET A 1 87 ? 10.122 -5.847 -3.669 1.00 92.88 87 MET A N 1
ATOM 719 C CA . MET A 1 87 ? 9.707 -6.444 -4.930 1.00 92.88 87 MET A CA 1
ATOM 720 C C . MET A 1 87 ? 8.785 -7.636 -4.664 1.00 92.88 87 MET A C 1
ATOM 722 O O . MET A 1 87 ? 9.144 -8.573 -3.952 1.00 92.88 87 MET A O 1
ATOM 726 N N . ALA A 1 88 ? 7.586 -7.623 -5.249 1.00 93.44 88 ALA A N 1
ATOM 727 C CA . ALA A 1 88 ? 6.641 -8.729 -5.091 1.00 93.44 88 ALA A CA 1
ATOM 728 C C . ALA A 1 88 ? 7.040 -9.961 -5.926 1.00 93.44 88 ALA A C 1
ATOM 730 O O . ALA A 1 88 ? 6.520 -11.063 -5.730 1.00 93.44 88 ALA A O 1
ATOM 731 N N . ARG A 1 89 ? 7.942 -9.762 -6.892 1.00 86.50 89 ARG A N 1
ATOM 732 C CA . ARG A 1 89 ? 8.487 -10.766 -7.805 1.00 86.50 89 ARG A CA 1
ATOM 733 C C . ARG A 1 89 ? 9.967 -10.487 -8.020 1.00 86.50 89 ARG A C 1
ATOM 735 O O . ARG A 1 89 ? 10.366 -9.331 -8.084 1.00 86.50 89 ARG A O 1
ATOM 742 N N . ASP A 1 90 ? 10.746 -11.548 -8.183 1.00 85.75 90 ASP A N 1
ATOM 743 C CA . ASP A 1 90 ? 12.140 -11.447 -8.611 1.00 85.75 90 ASP A CA 1
ATOM 744 C C . ASP A 1 90 ? 12.205 -10.781 -10.004 1.00 85.75 90 ASP A C 1
ATOM 746 O O . ASP A 1 90 ? 11.571 -11.298 -10.932 1.00 85.75 90 ASP A O 1
ATOM 750 N N . PRO A 1 91 ? 12.925 -9.653 -10.172 1.00 80.69 91 PRO A N 1
ATOM 751 C CA . PRO A 1 91 ? 13.041 -8.966 -11.457 1.00 80.69 91 PRO A CA 1
ATOM 752 C C . PRO A 1 91 ? 13.685 -9.842 -12.531 1.00 80.69 91 PRO A C 1
ATOM 754 O O . PRO A 1 91 ? 13.357 -9.689 -13.698 1.00 80.69 91 PRO A O 1
ATOM 757 N N . LYS A 1 92 ? 14.529 -10.812 -12.154 1.00 84.44 92 LYS A N 1
ATOM 758 C CA . LYS A 1 92 ? 15.125 -11.767 -13.103 1.00 84.44 92 LYS A CA 1
ATOM 759 C C . LYS A 1 92 ? 14.100 -12.743 -13.691 1.00 84.44 92 LYS A C 1
ATOM 761 O O . LYS A 1 92 ? 14.404 -13.444 -14.646 1.00 84.44 92 LYS A O 1
ATOM 766 N N . LYS A 1 93 ? 12.903 -12.824 -13.099 1.00 85.00 93 LYS A N 1
ATOM 767 C CA . LYS A 1 93 ? 11.792 -13.704 -13.506 1.00 85.00 93 LYS A CA 1
ATOM 768 C C . LYS A 1 93 ? 10.595 -12.904 -14.034 1.00 85.00 93 LYS A C 1
ATOM 770 O O . LYS A 1 93 ? 9.449 -13.345 -13.882 1.00 85.00 93 LYS A O 1
ATOM 775 N N . CYS A 1 94 ? 10.838 -11.694 -14.532 1.00 84.94 94 CYS A N 1
ATOM 776 C CA . CYS A 1 94 ? 9.816 -10.772 -15.005 1.00 84.94 94 CYS A CA 1
ATOM 777 C C . CYS A 1 94 ? 10.299 -10.053 -16.266 1.00 84.94 94 CYS A C 1
ATOM 779 O O . CYS A 1 94 ? 11.280 -9.322 -16.208 1.00 84.94 94 CYS A O 1
ATOM 781 N N . ASP A 1 95 ? 9.547 -10.181 -17.359 1.00 83.12 95 ASP A N 1
ATOM 782 C CA . ASP A 1 95 ? 9.901 -9.587 -18.659 1.00 83.12 95 ASP A CA 1
ATOM 783 C C . ASP A 1 95 ? 9.693 -8.063 -18.720 1.00 83.12 95 ASP A C 1
ATOM 785 O O . ASP A 1 95 ? 10.026 -7.417 -19.706 1.00 83.12 95 ASP A O 1
ATOM 789 N N . GLY A 1 96 ? 9.151 -7.464 -17.654 1.00 82.06 96 GLY A N 1
ATOM 790 C CA . GLY A 1 96 ? 8.993 -6.015 -17.545 1.00 82.06 96 GLY A CA 1
ATOM 791 C C . GLY A 1 96 ? 7.968 -5.439 -18.526 1.00 82.06 96 GLY A C 1
ATOM 792 O O . GLY A 1 96 ? 7.105 -6.143 -19.052 1.00 82.06 96 GLY A O 1
ATOM 793 N N . TYR A 1 97 ? 7.984 -4.117 -18.693 1.00 79.50 97 TYR A N 1
ATOM 794 C CA . TYR A 1 97 ? 7.144 -3.436 -19.682 1.00 79.50 97 TYR A CA 1
ATOM 795 C C . TYR A 1 97 ? 7.685 -3.711 -21.103 1.00 79.50 97 TYR A C 1
ATOM 797 O O . TYR A 1 97 ? 8.903 -3.670 -21.268 1.00 79.50 97 TYR A O 1
ATOM 805 N N . PRO A 1 98 ? 6.837 -3.968 -22.124 1.00 84.06 98 PRO A N 1
ATOM 806 C CA . PRO A 1 98 ? 5.372 -3.842 -22.143 1.00 84.06 98 PRO A CA 1
ATOM 807 C C . PRO A 1 98 ? 4.584 -5.076 -21.674 1.00 84.06 98 PRO A C 1
ATOM 809 O O . PRO A 1 98 ? 3.421 -4.929 -21.314 1.00 84.06 98 PRO A O 1
ATOM 812 N N . VAL A 1 99 ? 5.195 -6.266 -21.577 1.00 85.75 99 VAL A N 1
ATOM 813 C CA . VAL A 1 99 ? 4.513 -7.531 -21.193 1.00 85.75 99 VAL A CA 1
ATOM 814 C C . VAL A 1 99 ? 3.776 -7.416 -19.850 1.00 85.75 99 VAL A C 1
ATOM 816 O O . VAL A 1 99 ? 2.738 -8.033 -19.609 1.00 85.75 99 VAL A O 1
ATOM 819 N N . CYS A 1 100 ? 4.290 -6.577 -18.953 1.00 84.06 100 CYS A N 1
ATOM 820 C CA . CYS A 1 100 ? 3.707 -6.306 -17.645 1.00 84.06 100 CYS A CA 1
ATOM 821 C C . CYS A 1 100 ? 2.327 -5.611 -17.689 1.00 84.06 100 CYS A C 1
ATOM 823 O O . CYS A 1 100 ? 1.650 -5.584 -16.655 1.00 84.06 100 CYS A O 1
ATOM 825 N N . ALA A 1 101 ? 1.918 -5.037 -18.827 1.00 79.25 101 ALA A N 1
ATOM 826 C CA . ALA A 1 101 ? 0.606 -4.410 -18.999 1.00 79.25 101 ALA A CA 1
ATOM 827 C C . ALA A 1 101 ? -0.529 -5.450 -18.993 1.00 79.25 101 ALA A C 1
ATOM 829 O O . ALA A 1 101 ? -1.520 -5.257 -18.292 1.00 79.25 101 ALA A O 1
ATOM 830 N N . ASP A 1 102 ? -0.321 -6.594 -19.652 1.00 82.19 102 ASP A N 1
ATOM 831 C CA . ASP A 1 102 ? -1.346 -7.636 -19.830 1.00 82.19 102 ASP A CA 1
ATOM 832 C C . ASP A 1 102 ? -1.168 -8.847 -18.901 1.00 82.19 102 ASP A C 1
ATOM 834 O O . ASP A 1 102 ? -1.973 -9.781 -18.895 1.00 82.19 102 ASP A O 1
ATOM 838 N N . CYS A 1 103 ? -0.115 -8.863 -18.080 1.00 86.44 103 CYS A N 1
ATOM 839 C CA . CYS A 1 103 ? 0.154 -10.002 -17.210 1.00 86.44 103 CYS A CA 1
ATOM 840 C C . CYS A 1 103 ? -0.814 -10.085 -16.011 1.00 86.44 103 CYS A C 1
ATOM 842 O O . CYS A 1 103 ? -1.160 -9.097 -15.355 1.00 86.44 103 CYS A O 1
ATOM 844 N N . ASP A 1 104 ? -1.171 -11.310 -15.618 1.00 90.06 104 ASP A N 1
ATOM 845 C CA . ASP A 1 104 ? -2.062 -11.582 -14.481 1.00 90.06 104 ASP A CA 1
ATOM 846 C C . ASP A 1 104 ? -1.357 -11.545 -13.108 1.00 90.06 104 ASP A C 1
ATOM 848 O O . ASP A 1 104 ? -1.943 -11.916 -12.082 1.00 90.06 104 ASP A O 1
ATOM 852 N N . CYS A 1 105 ? -0.103 -11.073 -13.061 1.00 91.81 105 CYS A N 1
ATOM 853 C CA . CYS A 1 105 ? 0.732 -11.094 -11.860 1.00 91.81 105 CYS A CA 1
ATOM 854 C C . CYS A 1 105 ? 0.051 -10.428 -10.661 1.00 91.81 105 CYS A C 1
ATOM 856 O O . CYS A 1 105 ? 0.089 -10.981 -9.563 1.00 91.81 105 CYS A O 1
ATOM 858 N N . THR A 1 106 ? -0.594 -9.273 -10.860 1.00 92.25 106 THR A N 1
ATOM 859 C CA . THR A 1 106 ? -1.285 -8.554 -9.777 1.00 92.25 106 THR A CA 1
ATOM 860 C C . THR A 1 106 ? -2.393 -9.414 -9.173 1.00 92.25 106 THR A C 1
ATOM 862 O O . THR A 1 106 ? -2.399 -9.615 -7.963 1.00 92.25 106 THR A O 1
ATOM 865 N N . LYS A 1 107 ? -3.239 -10.042 -10.005 1.00 92.88 107 LYS A N 1
ATOM 866 C CA . LYS A 1 107 ? -4.326 -10.924 -9.543 1.00 92.88 107 LYS A CA 1
ATOM 867 C C . LYS A 1 107 ? -3.790 -12.107 -8.731 1.00 92.88 107 LYS A C 1
ATOM 869 O O . LYS A 1 107 ? -4.327 -12.435 -7.671 1.00 92.88 107 LYS A O 1
ATOM 874 N N . LYS A 1 108 ? -2.705 -12.740 -9.195 1.00 94.44 108 LYS A N 1
ATOM 875 C CA . LYS A 1 108 ? -2.042 -13.852 -8.487 1.00 94.44 108 LYS A CA 1
ATOM 876 C C . LYS A 1 108 ? -1.448 -13.411 -7.146 1.00 94.44 108 LYS A C 1
ATOM 878 O O . LYS A 1 108 ? -1.576 -14.131 -6.155 1.00 94.44 108 LYS A O 1
ATOM 883 N N . LEU A 1 109 ? -0.800 -12.248 -7.099 1.00 95.12 109 LEU A N 1
ATOM 884 C CA . LEU A 1 109 ? -0.208 -11.700 -5.875 1.00 95.12 109 LEU A CA 1
ATOM 885 C C . LEU A 1 109 ? -1.282 -11.297 -4.860 1.00 95.12 109 LEU A C 1
ATOM 887 O O . LEU A 1 109 ? -1.195 -11.701 -3.703 1.00 95.12 109 LEU A O 1
ATOM 891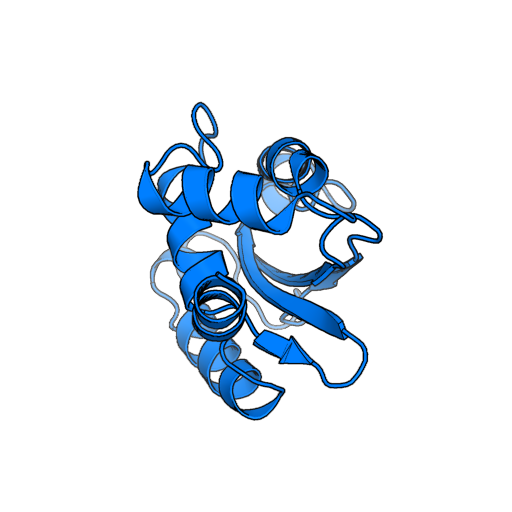 N N . GLU A 1 110 ? -2.324 -10.591 -5.298 1.00 95.62 110 GLU A N 1
ATOM 892 C CA . GLU A 1 110 ? -3.484 -10.247 -4.472 1.00 95.62 110 GLU A CA 1
ATOM 893 C C . GLU A 1 110 ? -4.167 -11.511 -3.941 1.00 95.62 110 GLU A C 1
ATOM 895 O O . GLU A 1 110 ? -4.507 -11.565 -2.763 1.00 95.62 110 GLU A O 1
ATOM 900 N N . SER A 1 111 ? -4.289 -12.570 -4.754 1.00 95.38 111 SER A N 1
ATOM 901 C CA . SER A 1 111 ? -4.821 -13.866 -4.311 1.00 95.38 111 SER A CA 1
ATOM 902 C C . SER A 1 111 ? -4.026 -14.476 -3.166 1.00 95.38 111 SER A C 1
ATOM 904 O O . SER A 1 111 ? -4.621 -14.956 -2.204 1.00 95.38 111 SER A O 1
ATOM 906 N N . LYS A 1 112 ? -2.693 -14.439 -3.237 1.00 94.50 112 LYS A N 1
ATOM 907 C CA . LYS A 1 112 ? -1.834 -14.896 -2.135 1.00 94.50 112 LYS A CA 1
ATOM 908 C C . LYS A 1 112 ? -1.967 -13.995 -0.912 1.00 94.50 112 LYS A C 1
ATOM 910 O O . LYS A 1 112 ? -1.961 -14.484 0.214 1.00 94.50 112 LYS A O 1
ATOM 915 N N . LEU A 1 113 ? -2.088 -12.688 -1.133 1.00 95.19 113 LEU A N 1
ATOM 916 C CA . LEU A 1 113 ? -2.255 -11.708 -0.069 1.00 95.19 113 LEU A CA 1
ATOM 917 C C . LEU A 1 113 ? -3.554 -11.943 0.712 1.00 95.19 113 LEU A C 1
ATOM 919 O O . LEU A 1 113 ? -3.537 -11.806 1.932 1.00 95.19 113 LEU A O 1
ATOM 923 N N . ARG A 1 114 ? -4.642 -12.380 0.053 1.00 95.19 114 ARG A N 1
ATOM 924 C CA . ARG A 1 114 ? -5.945 -12.627 0.704 1.00 95.19 114 ARG A CA 1
ATOM 925 C C . ARG A 1 114 ? -5.869 -13.535 1.928 1.00 95.19 114 ARG A C 1
ATOM 927 O O . ARG A 1 114 ? -6.650 -13.329 2.847 1.00 95.19 114 ARG A O 1
ATOM 934 N N . ASN A 1 115 ? -4.922 -14.468 1.948 1.00 94.06 115 ASN A N 1
ATOM 935 C CA . ASN A 1 115 ? -4.764 -15.453 3.016 1.00 94.06 115 ASN A CA 1
ATOM 936 C C . ASN A 1 115 ? -3.890 -14.961 4.184 1.00 94.06 115 ASN A C 1
ATOM 938 O O . ASN A 1 115 ? -3.633 -15.725 5.107 1.00 94.06 115 ASN A O 1
ATOM 942 N N . LYS A 1 116 ? -3.387 -13.718 4.150 1.00 94.81 116 LYS A N 1
ATOM 943 C CA . LYS A 1 116 ? -2.451 -13.206 5.165 1.00 94.81 116 LYS A CA 1
ATOM 944 C C . LYS A 1 116 ? -3.108 -12.444 6.314 1.00 94.81 116 LYS A C 1
ATOM 946 O O . LYS A 1 116 ? -2.474 -12.275 7.348 1.00 94.81 116 LYS A O 1
ATOM 951 N N . GLY A 1 117 ? -4.339 -11.966 6.157 1.00 95.69 117 GLY A N 1
ATOM 952 C CA . GLY A 1 117 ? -4.978 -11.129 7.170 1.00 95.69 117 GLY A CA 1
ATOM 953 C C . GLY A 1 117 ? -6.419 -10.760 6.840 1.00 95.69 117 GLY A C 1
ATOM 954 O O . GLY A 1 117 ? -6.988 -11.239 5.857 1.00 95.69 117 GLY A O 1
ATOM 955 N N . LYS A 1 118 ? -7.006 -9.885 7.658 1.00 97.56 118 LYS A N 1
ATOM 956 C CA . LYS A 1 118 ? -8.365 -9.363 7.448 1.00 97.56 118 LYS A CA 1
ATOM 957 C C . LYS A 1 118 ? -8.360 -8.308 6.340 1.00 97.56 118 LYS A C 1
ATOM 959 O O . LYS A 1 118 ? -7.340 -7.661 6.107 1.00 97.56 118 LYS A O 1
ATOM 964 N N . LYS A 1 119 ? -9.488 -8.113 5.649 1.00 97.88 119 LYS A N 1
ATOM 965 C CA . LYS A 1 119 ? -9.640 -7.005 4.688 1.00 97.88 119 LYS A CA 1
ATOM 966 C C . LYS A 1 119 ? -9.471 -5.678 5.425 1.00 97.88 119 LYS A C 1
ATOM 968 O O . LYS A 1 119 ? -10.271 -5.377 6.301 1.00 97.88 119 LYS A O 1
ATOM 973 N N . PHE A 1 120 ? -8.452 -4.901 5.061 1.00 97.94 120 PHE A N 1
ATOM 974 C CA . PHE A 1 120 ? -8.125 -3.667 5.775 1.00 97.94 120 PHE A CA 1
ATOM 975 C C . PHE A 1 120 ? -9.272 -2.653 5.722 1.00 97.94 120 PHE A C 1
ATOM 977 O O . PHE A 1 120 ? -9.711 -2.195 6.769 1.00 97.94 120 PHE A O 1
ATOM 984 N N . LEU A 1 121 ? -9.807 -2.370 4.529 1.00 96.75 121 LEU A N 1
ATOM 985 C CA . LEU A 1 121 ? -10.880 -1.387 4.364 1.00 96.75 121 LEU A CA 1
ATOM 986 C C . LEU A 1 121 ? -12.161 -1.756 5.130 1.00 96.75 121 LEU A C 1
ATOM 988 O O . LEU A 1 121 ? -12.841 -0.873 5.636 1.00 96.75 121 LEU A O 1
ATOM 992 N N . THR A 1 122 ? -12.481 -3.050 5.244 1.00 97.06 122 THR A N 1
ATOM 993 C CA . THR A 1 122 ? -13.604 -3.511 6.075 1.00 97.06 122 THR A CA 1
ATOM 994 C C . THR A 1 122 ? -13.332 -3.212 7.545 1.00 97.06 122 THR A C 1
ATOM 996 O O . THR A 1 122 ? -14.119 -2.514 8.165 1.00 97.06 122 THR A O 1
ATOM 999 N N . THR A 1 123 ? -12.171 -3.621 8.069 1.00 96.06 123 THR A N 1
ATOM 1000 C CA . THR A 1 123 ? -11.802 -3.342 9.465 1.00 96.06 123 THR A CA 1
ATOM 1001 C C . THR A 1 123 ? -11.771 -1.843 9.780 1.00 96.06 123 THR A C 1
ATOM 1003 O O . THR A 1 123 ? -12.163 -1.430 10.866 1.00 96.06 123 THR A O 1
ATOM 1006 N N . LEU A 1 124 ? -11.300 -1.022 8.837 1.00 95.81 124 LEU A N 1
ATOM 1007 C CA . LEU A 1 124 ? -11.253 0.429 8.993 1.00 95.81 124 LEU A CA 1
ATOM 1008 C C . LEU A 1 124 ? -12.659 1.034 9.107 1.00 95.81 124 LEU A C 1
ATOM 1010 O O . LEU A 1 124 ? -12.863 1.945 9.901 1.00 95.81 124 LEU A O 1
ATOM 1014 N N . ARG A 1 125 ? -13.624 0.518 8.336 1.00 95.94 125 ARG A N 1
ATOM 1015 C CA . ARG A 1 125 ? -15.030 0.935 8.409 1.00 95.94 125 ARG A CA 1
ATOM 1016 C C . ARG A 1 125 ? -15.692 0.478 9.701 1.00 95.94 125 ARG A C 1
ATOM 1018 O O . ARG A 1 125 ? -16.360 1.284 10.318 1.00 95.94 125 ARG A O 1
ATOM 1025 N N . ASP A 1 126 ? -15.415 -0.742 10.154 1.00 94.50 126 ASP A N 1
ATOM 1026 C CA . ASP A 1 126 ? -15.958 -1.293 11.408 1.00 94.50 126 ASP A CA 1
ATOM 1027 C C . ASP A 1 126 ? -15.446 -0.567 12.675 1.00 94.50 126 ASP A C 1
ATOM 1029 O O . ASP A 1 126 ? -15.881 -0.866 13.785 1.00 94.50 126 ASP A O 1
ATOM 1033 N N . THR A 1 127 ? -14.488 0.357 12.535 1.00 88.25 127 THR A N 1
ATOM 1034 C CA . THR A 1 127 ? -13.951 1.166 13.643 1.00 88.25 127 THR A CA 1
ATOM 1035 C C . THR A 1 127 ? -14.845 2.377 13.970 1.00 88.25 127 THR A C 1
ATOM 1037 O O . THR A 1 127 ? -14.670 2.991 15.025 1.00 88.25 127 THR A O 1
ATOM 1040 N N . PHE A 1 128 ? -15.797 2.727 13.095 1.00 81.88 128 PHE A N 1
ATOM 1041 C CA . PHE A 1 128 ? -16.685 3.893 13.209 1.00 81.88 128 PHE A CA 1
ATOM 1042 C C . PHE A 1 128 ? -18.148 3.519 12.998 1.00 81.88 128 PHE A C 1
ATOM 1044 O O . PHE A 1 128 ? -18.991 4.261 13.548 1.00 81.88 128 PHE A O 1
#